Protein AF-A0A1I7WJ40-F1 (afdb_monomer_lite)

Organism: Heterorhabditis bacteriophora (NCBI:txid37862)

Sequence (183 aa):
MSGYSDTWAEFRQVVESTRKKLLKKPNYPQAINQLNSISLKMQSVICVDLFYLFLYCYYPSEICDYYTKAVKISMNLKALRLAGLTSLEAAKLMKECRNYEMAIEHAHRAIRLLDGEFFTHSQALYCLAEIHFSMSQWEQLLATVDDLWITAMKNRARTFIGRNILKDCEVITMLSLPKIHVR

InterPro domains:
  IPR011990 Tetratricopeptide-like helical domain superfamily [G3DSA:1.25.40.10] (7-164)
  IPR011990 Tetratricopeptide-like helical domain superfamily [SSF48452] (42-157)

pLDDT: mean 77.89, std 16.89, range [36.53, 97.81]

Radius of gyration: 19.13 Å; chains: 1; bounding box: 55×33×49 Å

Secondary structure (DSSP, 8-state):
--HHHHHHHHHHHHHHHHHHHHTTS--HHHHHHHHHHHHHHH--THHHHHHHHHHTTT-HHHHHHHHHHHHHHHHHTT-HHHHHHHHHHHHHHHHHTT-HHHHHHHHHHHHHHSTT-HHHHHHHHHHHHHHHHHTT-HHHHHHHHHHHHHHHHHHHTTSHHHHHHHHHHHHHHHHHHHHHH--

Structure (mmCIF, N/CA/C/O backbone):
data_AF-A0A1I7WJ40-F1
#
_entry.id   AF-A0A1I7WJ40-F1
#
loop_
_atom_site.group_PDB
_atom_site.id
_atom_site.type_symbol
_atom_site.label_atom_id
_atom_site.label_alt_id
_atom_site.label_comp_id
_atom_site.label_asym_id
_atom_site.label_entity_id
_atom_site.label_seq_id
_atom_site.pdbx_PDB_ins_code
_atom_site.Cartn_x
_atom_site.Cartn_y
_atom_site.Cartn_z
_atom_site.occupancy
_atom_site.B_iso_or_equiv
_atom_site.auth_seq_id
_atom_site.auth_comp_id
_atom_site.auth_asym_id
_atom_site.auth_atom_id
_atom_site.pdbx_PDB_model_num
ATOM 1 N N . MET A 1 1 ? 29.019 -19.976 -8.902 1.00 36.53 1 MET A N 1
ATOM 2 C CA . MET A 1 1 ? 27.850 -19.102 -8.648 1.00 36.53 1 MET A CA 1
ATOM 3 C C . MET A 1 1 ? 27.041 -19.649 -7.460 1.00 36.53 1 MET A C 1
ATOM 5 O O . MET A 1 1 ? 25.981 -20.210 -7.685 1.00 36.53 1 MET A O 1
ATOM 9 N N . SER A 1 2 ? 27.527 -19.538 -6.211 1.00 41.00 2 SER A N 1
ATOM 10 C CA . SER A 1 2 ? 26.852 -20.121 -5.021 1.00 41.00 2 SER A CA 1
ATOM 11 C C . SER A 1 2 ? 26.766 -19.211 -3.780 1.00 41.00 2 SER A C 1
ATOM 13 O O . SER A 1 2 ? 26.285 -19.646 -2.747 1.00 41.00 2 SER A O 1
ATOM 15 N N . GLY A 1 3 ? 27.177 -17.938 -3.842 1.00 46.84 3 GLY A N 1
ATOM 16 C CA . GLY A 1 3 ? 27.262 -17.090 -2.636 1.00 46.84 3 GLY A CA 1
ATOM 17 C C . GLY A 1 3 ? 25.923 -16.647 -2.017 1.00 46.84 3 GLY A C 1
ATOM 18 O O . GLY A 1 3 ? 25.885 -16.272 -0.848 1.00 46.84 3 GLY A O 1
ATOM 19 N N . TYR A 1 4 ? 24.823 -16.689 -2.777 1.00 42.88 4 TYR A N 1
ATOM 20 C CA . TYR A 1 4 ? 23.512 -16.189 -2.330 1.00 42.88 4 TYR A CA 1
ATOM 21 C C . TYR A 1 4 ? 22.682 -17.216 -1.536 1.00 42.88 4 TYR A C 1
ATOM 23 O O . TYR A 1 4 ? 21.872 -16.822 -0.698 1.00 42.88 4 TYR A O 1
ATOM 31 N N . SER A 1 5 ? 22.847 -18.526 -1.772 1.00 51.34 5 SER A N 1
ATOM 32 C CA . SER A 1 5 ? 22.078 -19.544 -1.030 1.00 51.34 5 SER A CA 1
ATOM 33 C C . SER A 1 5 ? 22.564 -19.695 0.408 1.00 51.34 5 SER A C 1
ATOM 35 O O . SER A 1 5 ? 21.752 -19.868 1.318 1.00 51.34 5 SER A O 1
ATOM 37 N N . ASP A 1 6 ? 23.876 -19.579 0.611 1.00 59.81 6 ASP A N 1
ATOM 38 C CA . ASP A 1 6 ? 24.519 -19.801 1.908 1.00 59.81 6 ASP A CA 1
ATOM 39 C C . ASP A 1 6 ? 24.233 -18.645 2.876 1.00 59.81 6 ASP A C 1
ATOM 41 O O . ASP A 1 6 ? 23.900 -18.868 4.041 1.00 59.81 6 ASP A O 1
ATOM 45 N N . THR A 1 7 ? 24.221 -17.409 2.368 1.00 61.06 7 THR A N 1
ATOM 46 C CA . THR A 1 7 ? 23.841 -16.212 3.137 1.00 61.06 7 THR A CA 1
ATOM 47 C C . THR A 1 7 ? 22.376 -16.242 3.580 1.00 61.06 7 THR A C 1
ATOM 49 O O . THR A 1 7 ? 22.046 -15.769 4.668 1.00 61.06 7 THR A O 1
ATOM 52 N N . TRP A 1 8 ? 21.480 -16.846 2.790 1.00 57.94 8 TRP A N 1
ATOM 53 C CA . TRP A 1 8 ? 20.063 -16.970 3.155 1.00 57.94 8 TRP A CA 1
ATOM 54 C C . TRP A 1 8 ? 19.798 -18.038 4.219 1.00 57.94 8 TRP A C 1
ATOM 56 O O . TRP A 1 8 ? 18.915 -17.881 5.069 1.00 57.94 8 TRP A O 1
ATOM 66 N N . ALA A 1 9 ? 20.562 -19.131 4.199 1.00 65.31 9 ALA A N 1
ATOM 67 C CA . ALA A 1 9 ? 20.530 -20.126 5.265 1.00 65.31 9 ALA A CA 1
ATOM 68 C C . ALA A 1 9 ? 21.042 -19.535 6.592 1.00 65.31 9 ALA A C 1
ATOM 70 O O . ALA A 1 9 ? 20.371 -19.687 7.616 1.00 65.31 9 ALA A O 1
ATOM 71 N N . GLU A 1 10 ? 22.155 -18.790 6.551 1.00 69.06 10 GLU A N 1
ATOM 72 C CA . GLU A 1 10 ? 22.723 -18.076 7.707 1.00 69.06 10 GLU A CA 1
ATOM 73 C C . GLU A 1 10 ? 21.707 -17.082 8.294 1.00 69.06 10 GLU A C 1
ATOM 75 O O . GLU A 1 10 ? 21.442 -17.097 9.498 1.00 69.06 10 GLU A O 1
ATOM 80 N N . PHE A 1 11 ? 21.052 -16.278 7.449 1.00 67.56 11 PHE A N 1
ATOM 81 C CA . PHE A 1 11 ? 20.036 -15.324 7.893 1.00 67.56 11 PHE A CA 1
ATOM 82 C C . PHE A 1 11 ? 18.868 -15.997 8.620 1.00 67.56 11 PHE A C 1
ATOM 84 O O . PHE A 1 11 ? 18.540 -15.615 9.746 1.00 67.56 11 PHE A O 1
ATOM 91 N N . ARG A 1 12 ? 18.271 -17.042 8.029 1.00 62.72 12 ARG A N 1
ATOM 92 C CA . ARG A 1 12 ? 17.154 -17.769 8.659 1.00 62.72 12 ARG A CA 1
ATOM 93 C C . ARG A 1 12 ? 17.547 -18.380 9.999 1.00 62.72 12 ARG A C 1
ATOM 95 O O . ARG A 1 12 ? 16.766 -18.327 10.949 1.00 62.72 12 ARG A O 1
ATOM 102 N N . GLN A 1 13 ? 18.759 -18.918 10.095 1.00 72.75 13 GLN A N 1
ATOM 103 C CA . GLN A 1 13 ? 19.271 -19.464 11.345 1.00 72.75 13 GLN A CA 1
ATOM 104 C C . GLN A 1 13 ? 19.406 -18.377 12.419 1.00 72.75 13 GLN A C 1
ATOM 106 O O . GLN A 1 13 ? 19.012 -18.596 13.569 1.00 72.75 13 GLN A O 1
ATOM 111 N N . VAL A 1 14 ? 19.919 -17.194 12.065 1.00 69.19 14 VAL A N 1
ATOM 112 C CA . VAL A 1 14 ? 20.076 -16.102 13.031 1.00 69.19 14 VAL A CA 1
ATOM 113 C C . VAL A 1 14 ? 18.736 -15.523 13.459 1.00 69.19 14 VAL A C 1
ATOM 115 O O . VAL A 1 14 ? 18.551 -15.334 14.664 1.00 69.19 14 VAL A O 1
ATOM 118 N N . VAL A 1 15 ? 17.782 -15.342 12.544 1.00 64.38 15 VAL A N 1
ATOM 119 C CA . VAL A 1 15 ? 16.408 -14.919 12.868 1.00 64.38 15 VAL A CA 1
ATOM 120 C C . VAL A 1 15 ? 15.768 -15.886 13.866 1.00 64.38 15 VAL A C 1
ATOM 122 O O . VAL A 1 15 ? 15.328 -15.472 14.939 1.00 64.38 15 VAL A O 1
ATOM 125 N N . GLU A 1 16 ? 15.800 -17.190 13.583 1.00 65.31 16 GLU A N 1
ATOM 126 C CA . GLU A 1 16 ? 15.197 -18.207 14.450 1.00 65.31 16 GLU A CA 1
ATOM 127 C C . GLU A 1 16 ? 15.910 -18.310 15.812 1.00 65.31 16 GLU A C 1
ATOM 129 O O . GLU A 1 16 ? 15.279 -18.484 16.859 1.00 65.31 16 GLU A O 1
ATOM 134 N N . SER A 1 17 ? 17.235 -18.136 15.845 1.00 69.00 17 SER A N 1
ATOM 135 C CA . SER A 1 17 ? 17.987 -18.094 17.105 1.00 69.00 17 SER A CA 1
ATOM 136 C C . SER A 1 17 ? 17.650 -16.854 17.940 1.00 69.00 17 SER A C 1
ATOM 138 O O . SER A 1 17 ? 17.500 -16.942 19.161 1.00 69.00 17 SER A O 1
ATOM 140 N N . THR A 1 18 ? 17.490 -15.706 17.280 1.00 63.88 18 THR A N 1
ATOM 141 C CA . THR A 1 18 ? 17.151 -14.426 17.905 1.00 63.88 18 THR A CA 1
ATOM 142 C C . THR A 1 18 ? 15.741 -14.490 18.479 1.00 63.88 18 THR A C 1
ATOM 144 O O . THR A 1 18 ? 15.516 -14.033 19.597 1.00 63.88 18 THR A O 1
ATOM 147 N N . ARG A 1 19 ? 14.828 -15.195 17.798 1.00 62.50 19 ARG A N 1
ATOM 148 C CA . ARG A 1 19 ? 13.456 -15.470 18.255 1.00 62.50 19 ARG A CA 1
ATOM 149 C C . ARG A 1 19 ? 13.434 -16.153 19.599 1.00 62.50 19 ARG A C 1
ATOM 151 O O . ARG A 1 19 ? 12.836 -15.662 20.551 1.00 62.50 19 ARG A O 1
ATOM 158 N N . LYS A 1 20 ? 14.143 -17.275 19.688 1.00 69.62 20 LYS A N 1
ATOM 159 C CA . LYS A 1 20 ? 14.211 -18.083 20.907 1.00 69.62 20 LYS A CA 1
ATOM 160 C C . LYS A 1 20 ? 14.828 -17.308 22.069 1.00 69.62 20 LYS A C 1
ATOM 162 O O . LYS A 1 20 ? 14.458 -17.548 23.214 1.00 69.62 20 LYS A O 1
ATOM 167 N N . LYS A 1 21 ? 15.760 -16.390 21.789 1.00 66.81 21 LYS A N 1
ATOM 168 C CA . LYS A 1 21 ? 16.393 -15.534 22.803 1.00 66.81 21 LYS A CA 1
ATOM 169 C C . LYS A 1 21 ? 15.444 -14.445 23.298 1.00 66.81 21 LYS A C 1
ATOM 171 O O . LYS A 1 21 ? 15.280 -14.322 24.507 1.00 66.81 21 LYS A O 1
ATOM 176 N N . LEU A 1 22 ? 14.781 -13.724 22.393 1.00 56.38 22 LEU A N 1
ATOM 177 C CA . LEU A 1 22 ? 13.843 -12.657 22.755 1.00 56.38 22 LEU A CA 1
ATOM 178 C C . LEU A 1 22 ? 12.623 -13.180 23.521 1.00 56.38 22 LEU A C 1
ATOM 180 O O . LEU A 1 22 ? 12.201 -12.533 24.472 1.00 56.38 22 LEU A O 1
ATOM 184 N N . LEU A 1 23 ? 12.128 -14.380 23.188 1.00 59.22 23 LEU A N 1
ATOM 185 C CA . LEU A 1 23 ? 11.046 -15.043 23.932 1.00 59.22 23 LEU A CA 1
ATOM 186 C C . LEU A 1 23 ? 11.421 -15.389 25.383 1.00 59.22 23 LEU A C 1
ATOM 188 O O . LEU A 1 23 ? 10.541 -15.516 26.227 1.00 59.22 23 LEU A O 1
ATOM 192 N N . LYS A 1 24 ? 12.715 -15.567 25.682 1.00 73.50 24 LYS A N 1
ATOM 193 C CA . LYS A 1 24 ? 13.204 -15.865 27.038 1.00 73.50 24 LYS A CA 1
ATOM 194 C C . LYS A 1 24 ? 13.573 -14.604 27.811 1.00 73.50 24 LYS A C 1
ATOM 196 O O . LYS A 1 24 ? 13.332 -14.530 29.012 1.00 73.50 24 LYS A O 1
ATOM 201 N N . LYS A 1 25 ? 14.212 -13.643 27.141 1.00 65.62 25 LYS A N 1
ATOM 202 C CA . LYS A 1 25 ? 14.598 -12.357 27.718 1.00 65.62 25 LYS A CA 1
ATOM 203 C C . LYS A 1 25 ? 14.671 -11.299 26.612 1.00 65.62 25 LYS A C 1
ATOM 205 O O . LYS A 1 25 ? 15.514 -11.428 25.719 1.00 65.62 25 LYS A O 1
ATOM 210 N N . PRO A 1 26 ? 13.858 -10.237 26.678 1.00 60.62 26 PRO A N 1
ATOM 211 C CA . PRO A 1 26 ? 13.907 -9.171 25.691 1.00 60.62 26 PRO A CA 1
ATOM 212 C C . PRO A 1 26 ? 15.235 -8.406 25.800 1.00 60.62 26 PRO A C 1
ATOM 214 O O . PRO A 1 26 ? 15.486 -7.697 26.771 1.00 60.62 26 PRO A O 1
ATOM 217 N N . ASN A 1 27 ? 16.114 -8.585 24.811 1.00 68.12 27 ASN A N 1
ATOM 218 C CA . ASN A 1 27 ? 17.361 -7.833 24.652 1.00 68.12 27 ASN A CA 1
ATOM 219 C C . ASN A 1 27 ? 17.488 -7.347 23.203 1.00 68.12 27 ASN A C 1
ATOM 221 O O . ASN A 1 27 ? 18.232 -7.892 22.381 1.00 68.12 27 ASN A O 1
ATOM 225 N N . TYR A 1 28 ? 16.693 -6.327 22.899 1.00 59.38 28 TYR A N 1
ATOM 226 C CA . TYR A 1 28 ? 16.516 -5.780 21.559 1.00 59.38 28 TYR A CA 1
ATOM 227 C C . TYR A 1 28 ? 17.774 -5.133 20.963 1.00 59.38 28 TYR A C 1
ATOM 229 O O . TYR A 1 28 ? 18.053 -5.406 19.797 1.00 59.38 28 TYR A O 1
ATOM 237 N N . PRO A 1 29 ? 18.601 -4.374 21.714 1.00 61.69 29 PRO A N 1
ATOM 238 C CA . PRO A 1 29 ? 19.816 -3.780 21.150 1.00 61.69 29 PRO A CA 1
ATOM 239 C C . PRO A 1 29 ? 20.780 -4.826 20.576 1.00 61.69 29 PRO A C 1
ATOM 241 O O . PRO A 1 29 ? 21.347 -4.648 19.498 1.00 61.69 29 PRO A O 1
ATOM 244 N N . GLN A 1 30 ? 20.930 -5.963 21.261 1.00 65.50 30 GLN A N 1
ATOM 245 C CA . GLN A 1 30 ? 21.802 -7.044 20.804 1.00 65.50 30 GLN A CA 1
ATOM 246 C C . GLN A 1 30 ? 21.229 -7.772 19.577 1.00 65.50 30 GLN A C 1
ATOM 248 O O . GLN A 1 30 ? 21.981 -8.104 18.660 1.00 65.50 30 GLN A O 1
ATOM 253 N N . ALA A 1 31 ? 19.911 -7.988 19.545 1.00 59.59 31 ALA A N 1
ATOM 254 C CA . ALA A 1 31 ? 19.210 -8.586 18.410 1.00 59.59 31 ALA A CA 1
ATOM 255 C C . ALA A 1 31 ? 19.322 -7.717 17.145 1.00 59.59 31 ALA A C 1
ATOM 257 O O . ALA A 1 31 ? 19.654 -8.222 16.073 1.00 59.59 31 ALA A O 1
ATOM 258 N N . ILE A 1 32 ? 19.128 -6.404 17.294 1.00 60.16 32 ILE A N 1
ATOM 259 C CA . ILE A 1 32 ? 19.260 -5.420 16.213 1.00 60.16 32 ILE A CA 1
ATOM 260 C C . ILE A 1 32 ? 20.685 -5.436 15.648 1.00 60.16 32 ILE A C 1
ATOM 262 O O . ILE A 1 32 ? 20.864 -5.520 14.436 1.00 60.16 32 ILE A O 1
ATOM 266 N N . ASN A 1 33 ? 21.710 -5.438 16.506 1.00 63.34 33 ASN A N 1
ATOM 267 C CA . ASN A 1 33 ? 23.105 -5.459 16.057 1.00 63.34 33 ASN A CA 1
ATOM 268 C C . ASN A 1 33 ? 23.468 -6.742 15.289 1.00 63.34 33 ASN A C 1
ATOM 270 O O . ASN A 1 33 ? 24.144 -6.676 14.261 1.00 63.34 33 ASN A O 1
ATOM 274 N N . GLN A 1 34 ? 22.997 -7.905 15.750 1.00 64.69 34 GLN A N 1
ATOM 275 C CA . GLN A 1 34 ? 23.237 -9.188 15.077 1.00 64.69 34 GLN A CA 1
ATOM 276 C C . GLN A 1 34 ? 22.579 -9.235 13.695 1.00 64.69 34 GLN A C 1
ATOM 278 O O . GLN A 1 34 ? 23.228 -9.605 12.717 1.00 64.69 34 GLN A O 1
ATOM 283 N N . LEU A 1 35 ? 21.328 -8.792 13.590 1.00 61.50 35 LEU A N 1
ATOM 284 C CA . LEU A 1 35 ? 20.593 -8.790 12.326 1.00 61.50 35 LEU A CA 1
ATOM 285 C C . LEU A 1 35 ? 21.123 -7.728 11.351 1.00 61.50 35 LEU A C 1
ATOM 287 O O . LEU A 1 35 ? 21.277 -8.025 10.168 1.00 61.50 35 LEU A O 1
ATOM 291 N N . ASN A 1 36 ? 21.517 -6.546 11.840 1.00 60.53 36 ASN A N 1
ATOM 292 C CA . ASN A 1 36 ? 22.171 -5.516 11.025 1.00 60.53 36 ASN A CA 1
ATOM 293 C C . ASN A 1 36 ? 23.483 -6.019 10.417 1.00 60.53 36 ASN A C 1
ATOM 295 O O . ASN A 1 36 ? 23.736 -5.800 9.234 1.00 60.53 36 ASN A O 1
ATOM 299 N N . SER A 1 37 ? 24.298 -6.741 11.194 1.00 66.88 37 SER A N 1
ATOM 300 C CA . SER A 1 37 ? 25.560 -7.293 10.690 1.00 66.88 37 SER A CA 1
ATOM 301 C C . SER A 1 37 ? 25.364 -8.291 9.542 1.00 66.88 37 SER A C 1
ATOM 303 O O . SER A 1 37 ? 26.188 -8.344 8.634 1.00 66.88 37 SER A O 1
ATOM 305 N N . ILE A 1 38 ? 24.257 -9.042 9.536 1.00 63.91 38 ILE A N 1
ATOM 306 C CA . ILE A 1 38 ? 23.945 -10.020 8.484 1.00 63.91 38 ILE A CA 1
ATOM 307 C C . ILE A 1 38 ? 23.270 -9.341 7.299 1.00 63.91 38 ILE A C 1
ATOM 309 O O . ILE A 1 38 ? 23.627 -9.619 6.161 1.00 63.91 38 ILE A O 1
ATOM 313 N N . SER A 1 39 ? 22.372 -8.389 7.547 1.00 58.66 39 SER A N 1
ATOM 314 C CA . SER A 1 39 ? 21.771 -7.551 6.505 1.00 58.66 39 SER A CA 1
ATOM 315 C C . SER A 1 39 ? 22.839 -6.857 5.649 1.00 58.66 39 SER A C 1
ATOM 317 O O . SER A 1 39 ? 22.785 -6.913 4.420 1.00 58.66 39 SER A O 1
ATOM 319 N N . LEU A 1 40 ? 23.891 -6.326 6.289 1.00 62.31 40 LEU A N 1
ATOM 320 C CA . LEU A 1 40 ? 25.053 -5.748 5.605 1.00 62.31 40 LEU A CA 1
ATOM 321 C C . LEU A 1 40 ? 25.799 -6.761 4.722 1.00 62.31 40 LEU A C 1
ATOM 323 O O . LEU A 1 40 ? 26.220 -6.408 3.621 1.00 62.31 40 LEU A O 1
ATOM 327 N N . LYS A 1 41 ? 25.936 -8.021 5.163 1.00 63.53 41 LYS A N 1
ATOM 328 C CA . LYS A 1 41 ? 26.551 -9.095 4.360 1.00 63.53 41 LYS A CA 1
ATOM 329 C C . LYS A 1 41 ? 25.689 -9.497 3.165 1.00 63.53 41 LYS A C 1
ATOM 331 O O . LYS A 1 41 ? 26.225 -9.878 2.131 1.00 63.53 41 LYS A O 1
ATOM 336 N N . MET A 1 42 ? 24.367 -9.440 3.308 1.00 55.22 42 MET A N 1
ATOM 337 C CA . MET A 1 42 ? 23.447 -9.907 2.275 1.00 55.22 42 MET A CA 1
ATOM 338 C C . MET A 1 42 ? 23.252 -8.910 1.132 1.00 55.22 42 MET A C 1
ATOM 340 O O . MET A 1 42 ? 22.674 -9.308 0.124 1.00 55.22 42 MET A O 1
ATOM 344 N N . GLN A 1 43 ? 23.680 -7.643 1.282 1.00 53.88 43 GLN A N 1
ATOM 345 C CA . GLN A 1 43 ? 23.498 -6.541 0.312 1.00 53.88 43 GLN A CA 1
ATOM 346 C C . GLN A 1 43 ? 22.074 -6.431 -0.276 1.00 53.88 43 GLN A C 1
ATOM 348 O O . GLN A 1 43 ? 21.857 -5.767 -1.288 1.00 53.88 43 GLN A O 1
ATOM 353 N N . SER A 1 44 ? 21.087 -7.086 0.338 1.00 46.03 44 SER A N 1
ATOM 354 C CA . SER A 1 44 ? 19.767 -7.303 -0.230 1.00 46.03 44 SER A CA 1
ATOM 355 C C . SER A 1 44 ? 18.727 -6.786 0.738 1.00 46.03 44 SER A C 1
ATOM 357 O O . SER A 1 44 ? 18.689 -7.102 1.927 1.00 46.03 44 SER A O 1
ATOM 359 N N . VAL A 1 45 ? 17.871 -5.937 0.198 1.00 46.62 45 VAL A N 1
ATOM 360 C CA . VAL A 1 45 ? 16.920 -5.162 0.984 1.00 46.62 45 VAL A CA 1
ATOM 361 C C . VAL A 1 45 ? 15.732 -6.006 1.458 1.00 46.62 45 VAL A C 1
ATOM 363 O O . VAL A 1 45 ? 15.027 -5.633 2.385 1.00 46.62 45 VAL A O 1
ATOM 366 N N . ILE A 1 46 ? 15.620 -7.220 0.917 1.00 46.25 46 ILE A N 1
ATOM 367 C CA . ILE A 1 46 ? 14.699 -8.292 1.319 1.00 46.25 46 ILE A CA 1
ATOM 368 C C . ILE A 1 46 ? 14.881 -8.664 2.809 1.00 46.25 46 ILE A C 1
ATOM 370 O O . ILE A 1 46 ? 13.969 -9.160 3.465 1.00 46.25 46 ILE A O 1
ATOM 374 N N . CYS A 1 47 ? 16.059 -8.390 3.377 1.00 50.16 47 CYS A N 1
ATOM 375 C CA . CYS A 1 47 ? 16.392 -8.642 4.779 1.00 50.16 47 CYS A CA 1
ATOM 376 C C . CYS A 1 47 ? 15.594 -7.752 5.760 1.00 50.16 47 CYS A C 1
ATOM 378 O O . CYS A 1 47 ? 15.346 -8.131 6.906 1.00 50.16 47 CYS A O 1
ATOM 380 N N . VAL A 1 48 ? 15.144 -6.583 5.294 1.00 49.44 48 VAL A N 1
ATOM 381 C CA . VAL A 1 48 ? 14.349 -5.628 6.074 1.00 49.44 48 VAL A CA 1
ATOM 382 C C . VAL A 1 48 ? 12.899 -6.116 6.223 1.00 49.44 48 VAL A C 1
ATOM 384 O O . VAL A 1 48 ? 12.322 -5.997 7.302 1.00 49.44 48 VAL A O 1
ATOM 387 N N . ASP A 1 49 ? 12.348 -6.775 5.200 1.00 47.84 49 ASP A N 1
ATOM 388 C CA . ASP A 1 49 ? 10.965 -7.280 5.190 1.00 47.84 49 ASP A CA 1
ATOM 389 C C . ASP A 1 49 ? 10.737 -8.410 6.217 1.00 47.84 49 ASP A C 1
ATOM 391 O O . ASP A 1 49 ? 9.690 -8.482 6.863 1.00 47.84 49 ASP A O 1
ATOM 395 N N . LEU A 1 50 ? 11.748 -9.257 6.457 1.00 46.56 50 LEU A N 1
ATOM 396 C CA . LEU A 1 50 ? 11.702 -10.318 7.479 1.00 46.56 50 LEU A CA 1
ATOM 397 C C . LEU A 1 50 ? 11.955 -9.814 8.909 1.00 46.56 50 LEU A C 1
ATOM 399 O O . LEU A 1 50 ? 11.494 -10.443 9.861 1.00 46.56 50 LEU A O 1
ATOM 403 N N . PHE A 1 51 ? 12.642 -8.679 9.078 1.00 47.38 51 PHE A N 1
ATOM 404 C CA . PHE A 1 51 ? 12.802 -8.018 10.379 1.00 47.38 51 PHE A CA 1
ATOM 405 C C . PHE A 1 51 ? 11.493 -7.375 10.850 1.00 47.38 51 PHE A C 1
ATOM 407 O O . PHE A 1 51 ? 11.147 -7.466 12.027 1.00 47.38 51 PHE A O 1
ATOM 414 N N . TYR A 1 52 ? 10.725 -6.785 9.933 1.00 48.66 52 TYR A N 1
ATOM 415 C CA . TYR A 1 52 ? 9.465 -6.143 10.293 1.00 48.66 52 TYR A CA 1
ATOM 416 C C . TYR A 1 52 ? 8.359 -7.134 10.628 1.00 48.66 52 TYR A C 1
ATOM 418 O O . TYR A 1 52 ? 7.682 -6.919 11.630 1.00 48.66 52 TYR A O 1
ATOM 426 N N . LEU A 1 53 ? 8.264 -8.268 9.917 1.00 45.69 53 LEU A N 1
ATOM 427 C CA . LEU A 1 53 ? 7.344 -9.363 10.266 1.00 45.69 53 LEU A CA 1
ATOM 428 C C . LEU A 1 53 ? 7.570 -9.890 11.703 1.00 45.69 53 LEU A C 1
ATOM 430 O O . LEU A 1 53 ? 6.661 -10.394 12.353 1.00 45.69 53 LEU A O 1
ATOM 434 N N . PHE A 1 54 ? 8.794 -9.749 12.209 1.00 44.84 54 PHE A N 1
ATOM 435 C CA . PHE A 1 54 ? 9.231 -10.220 13.519 1.00 44.84 54 PHE A CA 1
ATOM 436 C C . PHE A 1 54 ? 9.002 -9.209 14.660 1.00 44.84 54 PHE A C 1
ATOM 438 O O . PHE A 1 54 ? 8.907 -9.594 15.824 1.00 44.84 54 PHE A O 1
ATOM 445 N N . LEU A 1 55 ? 8.888 -7.919 14.329 1.00 45.66 55 LEU A N 1
ATOM 446 C CA . LEU A 1 55 ? 8.645 -6.812 15.263 1.00 45.66 55 LEU A CA 1
ATOM 447 C C . LEU A 1 55 ? 7.157 -6.565 15.556 1.00 45.66 55 LEU A C 1
ATOM 449 O O . LEU A 1 55 ? 6.844 -5.869 16.522 1.00 45.66 55 LEU A O 1
ATOM 453 N N . TYR A 1 56 ? 6.255 -7.187 14.785 1.00 47.84 56 TYR A N 1
ATOM 454 C CA . TYR A 1 56 ? 4.788 -7.102 14.894 1.00 47.84 56 TYR A CA 1
ATOM 455 C C . TYR A 1 56 ? 4.199 -7.340 16.297 1.00 47.84 56 TYR A C 1
ATOM 457 O O . TYR A 1 56 ? 3.022 -7.068 16.510 1.00 47.84 56 TYR A O 1
ATOM 465 N N . CYS A 1 57 ? 4.966 -7.843 17.269 1.00 46.22 57 CYS A N 1
ATOM 466 C CA . CYS A 1 57 ? 4.405 -8.294 18.539 1.00 46.22 57 CYS A CA 1
ATOM 467 C C . CYS A 1 57 ? 4.541 -7.339 19.738 1.00 46.22 57 CYS A C 1
ATOM 469 O O . CYS A 1 57 ? 3.952 -7.679 20.758 1.00 46.22 57 CYS A O 1
ATOM 471 N N . TYR A 1 58 ? 5.260 -6.201 19.693 1.00 48.41 58 TYR A N 1
ATOM 472 C CA . TYR A 1 58 ? 5.496 -5.454 20.953 1.00 48.41 58 TYR A CA 1
ATOM 473 C C . TYR A 1 58 ? 5.449 -3.905 20.950 1.00 48.41 58 TYR A C 1
ATOM 475 O O . TYR A 1 58 ? 4.996 -3.376 21.963 1.00 48.41 58 TYR A O 1
ATOM 483 N N . TYR A 1 59 ? 5.828 -3.153 19.895 1.00 57.75 59 TYR A N 1
ATOM 484 C CA . TYR A 1 59 ? 5.859 -1.664 19.962 1.00 57.75 59 TYR A CA 1
ATOM 485 C C . TYR A 1 59 ? 5.593 -0.943 18.614 1.00 57.75 59 TYR A C 1
ATOM 487 O O . TYR A 1 59 ? 6.527 -0.691 17.854 1.00 57.75 59 TYR A O 1
ATOM 495 N N . PRO A 1 60 ? 4.340 -0.544 18.312 1.00 60.06 60 PRO A N 1
ATOM 496 C CA . PRO A 1 60 ? 3.966 0.116 17.049 1.00 60.06 60 PRO A CA 1
ATOM 497 C C . PRO A 1 60 ? 4.663 1.459 16.763 1.00 60.06 60 PRO A C 1
ATOM 499 O O . PRO A 1 60 ? 4.930 1.787 15.606 1.00 60.06 60 PRO A O 1
ATOM 502 N N . SER A 1 61 ? 4.956 2.248 17.801 1.00 64.88 61 SER A N 1
ATOM 503 C CA . SER A 1 61 ? 5.557 3.584 17.670 1.00 64.88 61 SER A CA 1
ATOM 504 C C . SER A 1 61 ? 7.001 3.529 17.169 1.00 64.88 61 SER A C 1
ATOM 506 O O . SER A 1 61 ? 7.360 4.249 16.242 1.00 64.88 61 SER A O 1
ATOM 508 N N . GLU A 1 62 ? 7.814 2.625 17.716 1.00 68.94 62 GLU A N 1
ATOM 509 C CA . GLU A 1 62 ? 9.219 2.473 17.321 1.00 68.94 62 GLU A CA 1
ATOM 510 C C . GLU A 1 62 ? 9.358 2.000 15.869 1.00 68.94 62 GLU A C 1
ATOM 512 O O . GLU A 1 62 ? 10.279 2.395 15.154 1.00 68.94 62 GLU A O 1
ATOM 517 N N . ILE A 1 63 ? 8.414 1.182 15.397 1.00 70.19 63 ILE A N 1
ATOM 518 C CA . ILE A 1 63 ? 8.432 0.658 14.031 1.00 70.19 63 ILE A CA 1
ATOM 519 C C . ILE A 1 63 ? 8.233 1.769 12.992 1.00 70.19 63 ILE A C 1
ATOM 521 O O . ILE A 1 63 ? 8.907 1.774 11.956 1.00 70.19 63 ILE A O 1
ATOM 525 N N . CYS A 1 64 ? 7.367 2.741 13.280 1.00 73.31 64 CYS A N 1
ATOM 526 C CA . CYS A 1 64 ? 7.156 3.893 12.405 1.00 73.31 64 CYS A CA 1
ATOM 527 C C . CYS A 1 64 ? 8.464 4.669 12.174 1.00 73.31 64 CYS A C 1
ATOM 529 O O . CYS A 1 64 ? 8.791 5.035 11.038 1.00 73.31 64 CYS A O 1
ATOM 531 N N . ASP A 1 65 ? 9.259 4.846 13.231 1.00 76.44 65 ASP A N 1
ATOM 532 C CA . ASP A 1 65 ? 10.552 5.525 13.159 1.00 76.44 65 ASP A CA 1
ATOM 533 C C . ASP A 1 65 ? 11.567 4.743 12.324 1.00 76.44 65 ASP A C 1
ATOM 535 O O . ASP A 1 65 ? 12.314 5.336 11.535 1.00 76.44 65 ASP A O 1
ATOM 539 N N . TYR A 1 66 ? 11.604 3.414 12.464 1.00 73.75 66 TYR A N 1
ATOM 540 C CA . TYR A 1 66 ? 12.499 2.573 11.671 1.00 73.75 66 TYR A CA 1
ATOM 541 C C . TYR A 1 66 ? 12.153 2.628 10.184 1.00 73.75 66 TYR A C 1
ATOM 543 O O . TYR A 1 66 ? 13.053 2.835 9.364 1.00 73.75 66 TYR A O 1
ATOM 551 N N . TYR A 1 67 ? 10.871 2.528 9.821 1.00 79.75 67 TYR A N 1
ATOM 552 C CA . TYR A 1 67 ? 10.455 2.620 8.422 1.00 79.75 67 TYR A CA 1
ATOM 553 C C . TYR A 1 67 ? 10.751 3.999 7.846 1.00 79.75 67 TYR A C 1
ATOM 555 O O . TYR A 1 67 ? 11.293 4.108 6.746 1.00 79.75 67 TYR A O 1
ATOM 563 N N . THR A 1 68 ? 10.495 5.059 8.611 1.00 81.56 68 THR A N 1
ATOM 564 C CA . THR A 1 68 ? 10.827 6.429 8.206 1.00 81.56 68 THR A CA 1
ATOM 565 C C . THR A 1 68 ? 12.326 6.588 7.941 1.00 81.56 68 THR A C 1
ATOM 567 O O . THR A 1 68 ? 12.725 7.173 6.930 1.00 81.56 68 THR A O 1
ATOM 570 N N . LYS A 1 69 ? 13.184 6.034 8.808 1.00 76.62 69 LYS A N 1
ATOM 571 C CA . LYS A 1 69 ? 14.644 6.037 8.616 1.00 76.62 69 LYS A CA 1
ATOM 572 C C . LYS A 1 69 ? 15.060 5.211 7.397 1.00 76.62 69 LYS A C 1
ATOM 574 O O . LYS A 1 69 ? 15.855 5.694 6.594 1.00 76.62 69 LYS A O 1
AT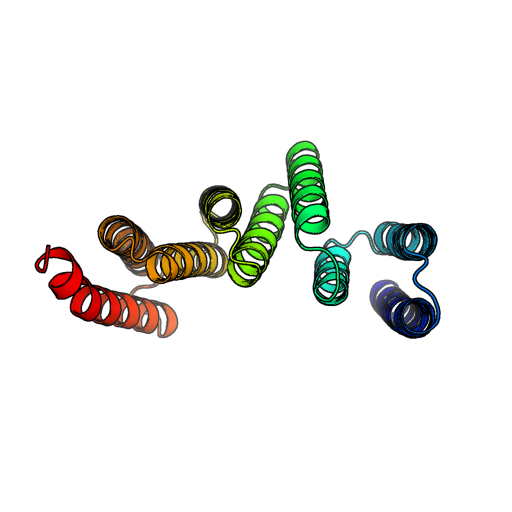OM 579 N N . ALA A 1 70 ? 14.506 4.013 7.221 1.00 73.38 70 ALA A N 1
ATOM 580 C CA . ALA A 1 70 ? 14.815 3.130 6.096 1.00 73.38 70 ALA A CA 1
ATOM 581 C C . ALA A 1 70 ? 14.436 3.760 4.746 1.00 73.38 70 ALA A C 1
ATOM 583 O O . ALA A 1 70 ? 15.224 3.728 3.797 1.00 73.38 70 ALA A O 1
ATOM 584 N N . VAL A 1 71 ? 13.272 4.411 4.675 1.00 77.81 71 VAL A N 1
ATOM 585 C CA . VAL A 1 71 ? 12.841 5.176 3.500 1.00 77.81 71 VAL A CA 1
ATOM 586 C C . VAL A 1 71 ? 13.804 6.333 3.229 1.00 77.81 71 VAL A C 1
ATOM 588 O O . VAL A 1 71 ? 14.275 6.468 2.102 1.00 77.81 71 VAL A O 1
ATOM 591 N N . LYS A 1 72 ? 14.168 7.130 4.246 1.00 76.62 72 LYS A N 1
ATOM 592 C CA . LYS A 1 72 ? 15.135 8.237 4.097 1.00 76.62 72 LYS A CA 1
ATOM 593 C C . LYS A 1 72 ? 16.493 7.761 3.575 1.00 76.62 72 LYS A C 1
ATOM 595 O O . LYS A 1 72 ? 17.023 8.362 2.646 1.00 76.62 72 LYS A O 1
ATOM 600 N N . ILE A 1 73 ? 17.032 6.669 4.121 1.00 70.62 73 ILE A N 1
ATOM 601 C CA . ILE A 1 73 ? 18.289 6.069 3.646 1.00 70.62 73 ILE A CA 1
ATOM 602 C C . ILE A 1 73 ? 18.150 5.638 2.183 1.00 70.62 73 ILE A C 1
ATOM 604 O O . ILE A 1 73 ? 18.996 5.982 1.361 1.00 70.62 73 ILE A O 1
ATOM 608 N N . SER A 1 74 ? 17.062 4.949 1.840 1.00 66.12 74 SER A N 1
ATOM 609 C CA . SER A 1 74 ? 16.809 4.479 0.473 1.00 66.12 74 SER A CA 1
ATOM 610 C C . SER A 1 74 ? 16.717 5.638 -0.527 1.00 66.12 74 SER A C 1
ATOM 612 O O . SER A 1 74 ? 17.301 5.568 -1.608 1.00 66.12 74 SER A O 1
ATOM 614 N N . MET A 1 75 ? 16.056 6.739 -0.151 1.00 73.75 75 MET A N 1
ATOM 615 C CA . MET A 1 75 ? 16.003 7.957 -0.967 1.00 73.75 75 MET A CA 1
ATOM 616 C C . MET A 1 75 ? 17.383 8.610 -1.120 1.00 73.75 75 MET A C 1
ATOM 618 O O . MET A 1 75 ? 17.753 8.981 -2.232 1.00 73.75 75 MET A O 1
ATOM 622 N N . ASN A 1 76 ? 18.175 8.699 -0.045 1.00 73.75 76 ASN A N 1
ATOM 623 C CA . ASN A 1 76 ? 19.533 9.257 -0.088 1.00 73.75 76 ASN A CA 1
ATOM 624 C C . ASN A 1 76 ? 20.470 8.440 -0.991 1.00 73.75 76 ASN A C 1
ATOM 626 O O . ASN A 1 76 ? 21.317 9.003 -1.681 1.00 73.75 76 ASN A O 1
ATOM 630 N N . LEU A 1 77 ? 20.282 7.119 -1.034 1.00 68.38 77 LEU A N 1
ATOM 631 C CA . LEU A 1 77 ? 20.995 6.207 -1.933 1.00 68.38 77 LEU A CA 1
ATOM 632 C C . LEU A 1 77 ? 20.454 6.224 -3.374 1.00 68.38 77 LEU A C 1
ATOM 634 O O . LEU A 1 77 ? 20.925 5.455 -4.208 1.00 68.38 77 LEU A O 1
ATOM 638 N N . LYS A 1 78 ? 19.464 7.075 -3.682 1.00 79.94 78 LYS A N 1
ATOM 639 C CA . LYS A 1 78 ? 18.754 7.139 -4.973 1.00 79.94 78 LYS A CA 1
ATOM 640 C C . LYS A 1 78 ? 18.072 5.821 -5.374 1.00 79.94 78 LYS A C 1
ATOM 642 O O . LYS A 1 78 ? 17.701 5.635 -6.531 1.00 79.94 78 LYS A O 1
ATOM 647 N N . ALA A 1 79 ? 17.839 4.922 -4.419 1.00 75.81 79 ALA A N 1
ATOM 648 C CA . ALA A 1 79 ? 17.109 3.677 -4.620 1.00 75.81 79 ALA A CA 1
ATOM 649 C C . ALA A 1 79 ? 15.593 3.937 -4.507 1.00 75.81 79 ALA A C 1
ATOM 651 O O . ALA A 1 79 ? 14.941 3.524 -3.549 1.00 75.81 79 ALA A O 1
ATOM 652 N N . LEU A 1 80 ? 15.022 4.664 -5.474 1.00 85.62 80 LEU A N 1
ATOM 653 C CA . LEU A 1 80 ? 13.638 5.166 -5.406 1.00 85.62 80 LEU A CA 1
ATOM 654 C C . LEU A 1 80 ? 12.589 4.053 -5.364 1.00 85.62 80 LEU A C 1
ATOM 656 O O . LEU A 1 80 ? 11.700 4.081 -4.517 1.00 85.62 80 LEU A O 1
ATOM 660 N N . ARG A 1 81 ? 12.738 3.038 -6.224 1.00 84.00 81 ARG A N 1
ATOM 661 C CA . ARG A 1 81 ? 11.856 1.862 -6.232 1.00 84.00 81 ARG A CA 1
ATOM 662 C C . ARG A 1 81 ? 11.815 1.200 -4.861 1.00 84.00 81 ARG A C 1
ATOM 664 O O . ARG A 1 81 ? 10.757 0.848 -4.351 1.00 84.00 81 ARG A O 1
ATOM 671 N N . LEU A 1 82 ? 12.987 1.065 -4.255 1.00 78.56 82 LEU A N 1
ATOM 672 C CA . LEU A 1 82 ? 13.116 0.458 -2.949 1.00 78.56 82 LEU A CA 1
ATOM 673 C C . LEU A 1 82 ? 12.459 1.304 -1.862 1.00 78.56 82 LEU A C 1
ATOM 675 O O . LEU A 1 82 ? 11.688 0.776 -1.071 1.00 78.56 82 LEU A O 1
ATOM 679 N N . ALA A 1 83 ? 12.704 2.614 -1.865 1.00 80.75 83 ALA A N 1
ATOM 680 C CA . ALA A 1 83 ? 12.025 3.539 -0.965 1.00 80.75 83 ALA A CA 1
ATOM 681 C C . ALA A 1 83 ? 10.492 3.447 -1.105 1.00 80.75 83 ALA A C 1
ATOM 683 O O . ALA A 1 83 ? 9.780 3.543 -0.103 1.00 80.75 83 ALA A O 1
ATOM 684 N N . GLY A 1 84 ? 9.988 3.214 -2.322 1.00 88.62 84 GLY A N 1
ATOM 685 C CA . GLY A 1 84 ? 8.577 2.957 -2.603 1.00 88.62 84 GLY A CA 1
ATOM 686 C C . GLY A 1 84 ? 8.062 1.663 -1.972 1.00 88.62 84 GLY A C 1
ATOM 687 O O . GLY A 1 84 ? 7.076 1.705 -1.242 1.00 88.62 84 GLY A O 1
ATOM 688 N N . LEU A 1 85 ? 8.755 0.538 -2.177 1.00 85.06 85 LEU A N 1
ATOM 689 C CA . LEU A 1 85 ? 8.392 -0.757 -1.581 1.00 85.06 85 LEU A CA 1
ATOM 690 C C . LEU A 1 85 ? 8.436 -0.712 -0.050 1.00 85.06 85 LEU A C 1
ATOM 692 O O . LEU A 1 85 ? 7.488 -1.120 0.613 1.00 85.06 85 LEU A O 1
ATOM 696 N N . THR A 1 86 ? 9.491 -0.129 0.520 1.00 82.19 86 THR A N 1
ATOM 697 C CA . THR A 1 86 ? 9.609 0.062 1.969 1.00 82.19 86 THR A CA 1
ATOM 698 C C . THR A 1 86 ? 8.495 0.961 2.512 1.00 82.19 86 THR A C 1
ATOM 700 O O . THR A 1 86 ? 7.989 0.716 3.603 1.00 82.19 86 THR A O 1
ATOM 703 N N . SER A 1 87 ? 8.074 1.982 1.757 1.00 91.00 87 SER A N 1
ATOM 704 C CA . SER A 1 87 ? 6.930 2.821 2.141 1.00 91.00 87 SER A CA 1
ATOM 705 C C . SER A 1 87 ? 5.607 2.060 2.075 1.00 91.00 87 SER A C 1
ATOM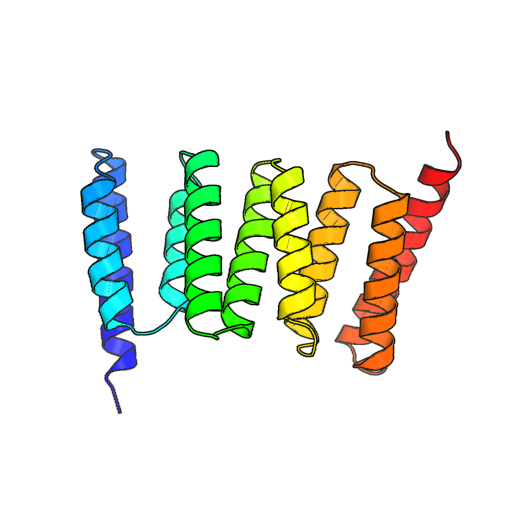 707 O O . SER A 1 87 ? 4.758 2.267 2.935 1.00 91.00 87 SER A O 1
ATOM 709 N N . LEU A 1 88 ? 5.434 1.166 1.100 1.00 92.38 88 LEU A N 1
ATOM 710 C CA . LEU A 1 88 ? 4.235 0.337 0.986 1.00 92.38 88 LEU A CA 1
ATOM 711 C C . LEU A 1 88 ? 4.099 -0.618 2.177 1.00 92.38 88 LEU A C 1
ATOM 713 O O . LEU A 1 88 ? 3.026 -0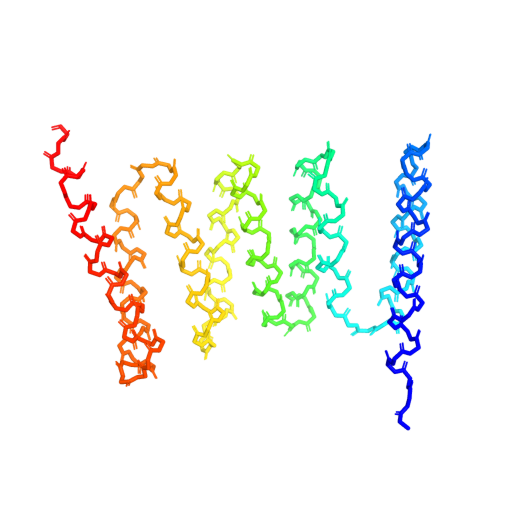.710 2.768 1.00 92.38 88 LEU A O 1
ATOM 717 N N . GLU A 1 89 ? 5.183 -1.288 2.564 1.00 86.38 89 GLU A N 1
ATOM 718 C CA . GLU A 1 89 ? 5.172 -2.173 3.734 1.00 86.38 89 GLU A CA 1
ATOM 719 C C . GLU A 1 89 ? 4.931 -1.402 5.038 1.00 86.38 89 GLU A C 1
ATOM 721 O O . GLU A 1 89 ? 4.142 -1.838 5.877 1.00 86.38 89 GLU A O 1
ATOM 726 N N . ALA A 1 90 ? 5.510 -0.203 5.171 1.00 87.31 90 ALA A N 1
ATOM 727 C CA . ALA A 1 90 ? 5.215 0.687 6.292 1.00 87.31 90 ALA A CA 1
ATOM 728 C C . ALA A 1 90 ? 3.718 1.029 6.373 1.00 87.31 90 ALA A C 1
ATOM 730 O O . ALA A 1 90 ? 3.124 0.933 7.445 1.00 87.31 90 ALA A O 1
ATOM 731 N N . ALA A 1 91 ? 3.094 1.383 5.243 1.00 91.94 91 ALA A N 1
ATOM 732 C CA . ALA A 1 91 ? 1.678 1.736 5.187 1.00 91.94 91 ALA A CA 1
ATOM 733 C C . ALA A 1 91 ? 0.770 0.570 5.604 1.00 91.94 91 ALA A C 1
ATOM 735 O O . ALA A 1 91 ? -0.145 0.762 6.407 1.00 91.94 91 ALA A O 1
ATOM 736 N N . LYS A 1 92 ? 1.047 -0.645 5.106 1.00 87.94 92 LYS A N 1
ATOM 737 C CA . LYS A 1 92 ? 0.298 -1.859 5.470 1.00 87.94 92 LYS A CA 1
ATOM 738 C C . LYS A 1 92 ? 0.356 -2.116 6.972 1.00 87.94 92 LYS A C 1
ATOM 740 O O . LYS A 1 92 ? -0.686 -2.304 7.595 1.00 87.94 92 LYS A O 1
ATOM 745 N N . LEU A 1 93 ? 1.549 -2.047 7.556 1.00 83.75 93 LEU A N 1
ATOM 746 C CA . LEU A 1 93 ? 1.725 -2.245 8.988 1.00 83.75 93 LEU A CA 1
ATOM 747 C C . LEU A 1 93 ? 1.037 -1.146 9.813 1.00 83.75 93 LEU A C 1
ATOM 749 O O . LEU A 1 93 ? 0.337 -1.438 10.778 1.00 83.75 93 LEU A O 1
ATOM 753 N N . MET A 1 94 ? 1.210 0.126 9.447 1.00 85.75 94 MET A N 1
ATOM 754 C CA . MET A 1 94 ? 0.605 1.249 10.177 1.00 85.75 94 MET A CA 1
ATOM 755 C C . MET A 1 94 ? -0.923 1.185 10.152 1.00 85.75 94 MET A C 1
ATOM 757 O O . MET A 1 94 ? -1.565 1.473 11.165 1.00 85.75 94 MET A O 1
ATOM 761 N N . LYS A 1 95 ? -1.499 0.740 9.028 1.00 88.62 95 LYS A N 1
ATOM 762 C CA . LYS A 1 95 ? -2.925 0.427 8.906 1.00 88.62 95 LYS A CA 1
ATOM 763 C C . LYS A 1 95 ? -3.342 -0.650 9.913 1.00 88.62 95 LYS A C 1
ATOM 765 O O . LYS A 1 95 ? -4.333 -0.460 10.611 1.00 88.62 95 LYS A O 1
ATOM 770 N N . GLU A 1 96 ? -2.585 -1.742 10.042 1.00 84.88 96 GLU A N 1
ATOM 771 C CA . GLU A 1 96 ? -2.864 -2.800 11.031 1.00 84.88 96 GLU A CA 1
ATOM 772 C C . GLU A 1 96 ? -2.756 -2.298 12.479 1.00 84.88 96 GLU A C 1
ATOM 774 O O . GLU A 1 96 ? -3.575 -2.651 13.328 1.00 84.88 96 GLU A O 1
ATOM 779 N N . CYS A 1 97 ? -1.819 -1.389 12.752 1.00 83.19 97 CYS A N 1
ATOM 780 C CA . CYS A 1 97 ? -1.708 -0.695 14.035 1.00 83.19 97 CYS A CA 1
ATOM 781 C C . CYS A 1 97 ? -2.762 0.410 14.247 1.00 83.19 97 CYS A C 1
ATOM 783 O O . CYS A 1 97 ? -2.724 1.084 15.276 1.00 83.19 97 CYS A O 1
ATOM 785 N N . ARG A 1 98 ? -3.688 0.621 13.297 1.00 86.31 98 ARG A N 1
ATOM 786 C CA . ARG A 1 98 ? -4.699 1.700 13.285 1.00 86.31 98 ARG A CA 1
ATOM 787 C C . ARG A 1 98 ? -4.120 3.118 13.363 1.00 86.31 98 ARG A C 1
ATOM 789 O O . ARG A 1 98 ? -4.840 4.064 13.679 1.00 86.31 98 ARG A O 1
ATOM 796 N N . ASN A 1 99 ? -2.838 3.287 13.047 1.00 88.69 99 ASN A N 1
ATOM 797 C CA . ASN A 1 99 ? -2.212 4.595 12.907 1.00 88.69 99 ASN A CA 1
ATOM 798 C C . ASN A 1 99 ? -2.431 5.103 11.475 1.00 88.69 99 ASN A C 1
ATOM 800 O O . ASN A 1 99 ? -1.531 5.064 10.633 1.00 88.69 99 ASN A O 1
ATOM 804 N N . TYR A 1 100 ? -3.666 5.509 11.180 1.00 92.94 100 TYR A N 1
ATOM 805 C CA . TYR A 1 100 ? -4.074 5.822 9.812 1.00 92.94 100 TYR A CA 1
ATOM 806 C C . TYR A 1 100 ? -3.416 7.083 9.244 1.00 92.94 100 TYR A C 1
ATOM 808 O O . TYR A 1 100 ? -3.157 7.129 8.047 1.00 92.94 100 TYR A O 1
ATOM 816 N N . GLU A 1 101 ? -3.092 8.070 10.081 1.00 91.88 101 GLU A N 1
ATOM 817 C CA . GLU A 1 101 ? -2.420 9.302 9.649 1.00 91.88 101 GLU A CA 1
ATOM 818 C C . GLU A 1 101 ? -1.057 8.992 9.011 1.00 91.88 101 GLU A C 1
ATOM 820 O O . GLU A 1 101 ? -0.808 9.334 7.853 1.00 91.88 101 GLU A O 1
ATOM 825 N N . MET A 1 102 ? -0.218 8.231 9.720 1.00 90.75 102 MET A N 1
ATOM 826 C CA . MET A 1 102 ? 1.073 7.785 9.192 1.00 90.75 102 MET A CA 1
ATOM 827 C C . MET A 1 102 ? 0.907 6.806 8.023 1.00 90.75 102 MET A C 1
ATOM 829 O O . MET A 1 102 ? 1.665 6.863 7.052 1.00 90.75 102 MET A O 1
ATOM 833 N N . ALA A 1 103 ? -0.097 5.922 8.084 1.00 93.31 103 ALA A N 1
ATOM 834 C CA . ALA A 1 103 ? -0.362 4.968 7.012 1.00 93.31 103 ALA A CA 1
ATOM 835 C C . ALA A 1 103 ? -0.662 5.676 5.678 1.00 93.31 103 ALA A C 1
ATOM 837 O O . ALA A 1 103 ? -0.118 5.281 4.647 1.00 93.31 103 ALA A O 1
ATOM 838 N N . ILE A 1 104 ? -1.465 6.748 5.702 1.00 96.31 104 ILE A N 1
ATOM 839 C CA . ILE A 1 104 ? -1.782 7.573 4.525 1.00 96.31 104 ILE A CA 1
ATOM 840 C C . ILE A 1 104 ? -0.516 8.228 3.965 1.00 96.31 104 ILE A C 1
ATOM 842 O O . ILE A 1 104 ? -0.278 8.173 2.755 1.00 96.31 104 ILE A O 1
ATOM 846 N N . GLU A 1 105 ? 0.331 8.810 4.821 1.00 95.00 105 GLU A N 1
ATOM 847 C CA . GLU A 1 105 ? 1.575 9.455 4.380 1.00 95.00 105 GLU A CA 1
ATOM 848 C C . GLU A 1 105 ? 2.490 8.463 3.641 1.00 95.00 105 GLU A C 1
ATOM 850 O O . GLU A 1 105 ? 3.009 8.748 2.552 1.00 95.00 105 GLU A O 1
ATOM 855 N N . HIS A 1 106 ? 2.658 7.270 4.214 1.00 94.12 106 HIS A N 1
ATOM 856 C CA . HIS A 1 106 ? 3.462 6.208 3.625 1.00 94.12 106 HIS A CA 1
ATOM 857 C C . HIS A 1 106 ? 2.834 5.626 2.353 1.00 94.12 106 HIS A C 1
ATOM 859 O O . HIS A 1 106 ? 3.560 5.394 1.382 1.00 94.12 106 HIS A O 1
ATOM 865 N N . ALA A 1 107 ? 1.510 5.468 2.302 1.00 97.06 107 ALA A N 1
ATOM 866 C CA . ALA A 1 107 ? 0.805 4.990 1.116 1.00 97.06 107 ALA A CA 1
ATOM 867 C C . ALA A 1 107 ? 0.944 5.971 -0.058 1.00 97.06 107 ALA A C 1
ATOM 869 O O . ALA A 1 107 ? 1.360 5.573 -1.146 1.00 97.06 107 ALA A O 1
ATOM 870 N N . HIS A 1 108 ? 0.723 7.273 0.159 1.00 97.50 108 HIS A N 1
ATOM 871 C CA . HIS A 1 108 ? 0.943 8.286 -0.879 1.00 97.50 108 HIS A CA 1
ATOM 872 C C . HIS A 1 108 ? 2.396 8.335 -1.355 1.00 97.50 108 HIS A C 1
ATOM 874 O O . HIS A 1 108 ? 2.660 8.520 -2.545 1.00 97.50 108 HIS A O 1
ATOM 880 N N . ARG A 1 109 ? 3.361 8.167 -0.444 1.00 95.75 109 ARG A N 1
ATOM 881 C CA . ARG A 1 109 ? 4.775 8.079 -0.821 1.00 95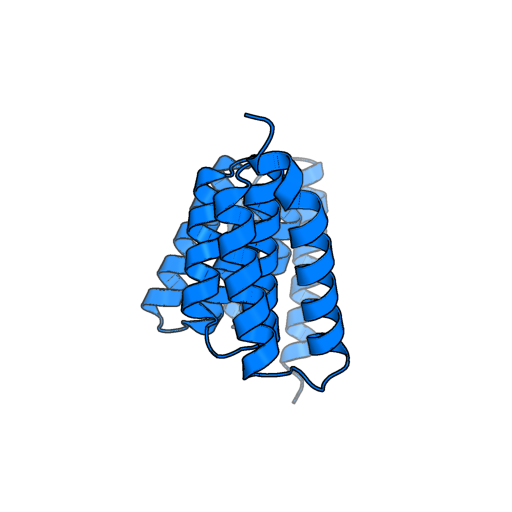.75 109 ARG A CA 1
ATOM 882 C C . ARG A 1 109 ? 5.043 6.856 -1.700 1.00 95.75 109 ARG A C 1
ATOM 884 O O . ARG A 1 109 ? 5.736 6.996 -2.705 1.00 95.75 109 ARG A O 1
ATOM 891 N N . ALA A 1 110 ? 4.484 5.698 -1.356 1.00 96.06 110 ALA A N 1
ATOM 892 C CA . ALA A 1 110 ? 4.597 4.483 -2.156 1.00 96.06 110 ALA A CA 1
ATOM 893 C C . ALA A 1 110 ? 3.996 4.667 -3.557 1.00 96.06 110 ALA A C 1
ATOM 895 O O . ALA A 1 110 ? 4.675 4.373 -4.536 1.00 96.06 110 ALA A O 1
ATOM 896 N N . ILE A 1 111 ? 2.789 5.237 -3.662 1.00 97.12 111 ILE A N 1
ATOM 897 C CA . ILE A 1 111 ? 2.118 5.533 -4.941 1.00 97.12 111 ILE A CA 1
ATOM 898 C C . ILE A 1 111 ? 3.029 6.367 -5.851 1.00 97.12 111 ILE A C 1
ATOM 900 O O . ILE A 1 111 ? 3.261 5.987 -6.996 1.00 97.12 111 ILE A O 1
ATOM 904 N N . ARG A 1 112 ? 3.612 7.458 -5.329 1.00 96.38 112 ARG A N 1
ATOM 905 C CA . ARG A 1 112 ? 4.510 8.333 -6.106 1.00 96.38 112 ARG A CA 1
ATOM 906 C C . ARG A 1 112 ? 5.799 7.644 -6.549 1.00 96.38 112 ARG A C 1
ATOM 908 O O . ARG A 1 112 ? 6.270 7.885 -7.651 1.00 96.38 112 ARG A O 1
ATOM 915 N N . LEU A 1 113 ? 6.412 6.843 -5.678 1.00 93.44 113 LEU A N 1
ATOM 916 C CA . LEU A 1 113 ? 7.721 6.231 -5.943 1.00 93.44 113 LEU A CA 1
ATOM 917 C C . LEU A 1 113 ? 7.642 4.959 -6.793 1.00 93.44 113 LEU A C 1
ATOM 919 O O . LEU A 1 113 ? 8.644 4.561 -7.383 1.00 93.44 113 LEU A O 1
ATOM 923 N N . LEU A 1 114 ? 6.478 4.313 -6.818 1.00 93.25 114 LEU A N 1
ATOM 924 C CA . LEU A 1 114 ? 6.216 3.093 -7.581 1.00 93.25 114 LEU A CA 1
ATOM 925 C C . LEU A 1 114 ? 5.465 3.374 -8.887 1.00 93.25 114 LEU A C 1
ATOM 927 O O . LEU A 1 114 ? 5.090 2.432 -9.583 1.00 93.25 114 LEU A O 1
ATOM 931 N N . ASP A 1 115 ? 5.239 4.648 -9.222 1.00 87.94 115 ASP A N 1
ATOM 932 C CA . ASP A 1 115 ? 4.646 5.030 -10.499 1.00 87.94 115 ASP A CA 1
ATOM 933 C C . ASP A 1 115 ? 5.484 4.467 -11.663 1.00 87.94 115 ASP A C 1
ATOM 935 O O . ASP A 1 115 ? 6.711 4.580 -11.692 1.00 87.94 115 ASP A O 1
ATOM 939 N N . GLY A 1 116 ? 4.817 3.769 -12.582 1.00 83.50 116 GLY A N 1
ATOM 940 C CA . GLY A 1 116 ? 5.438 2.992 -13.662 1.00 83.50 116 GLY A CA 1
ATOM 941 C C . GLY A 1 116 ? 5.484 1.469 -13.453 1.00 83.50 116 GLY A C 1
ATOM 942 O O . GLY A 1 116 ? 5.541 0.732 -14.439 1.00 83.50 116 GLY A O 1
ATOM 943 N N . GLU A 1 117 ? 5.376 0.954 -12.222 1.00 86.62 117 GLU A N 1
ATOM 944 C CA . GLU A 1 117 ? 5.254 -0.491 -11.968 1.00 86.62 117 GLU A CA 1
ATOM 945 C C . GLU A 1 117 ? 3.810 -0.878 -11.654 1.00 86.62 117 GLU A C 1
ATOM 947 O O . GLU A 1 117 ? 3.355 -0.795 -10.518 1.00 86.62 117 GLU A O 1
ATOM 952 N N . PHE A 1 118 ? 3.090 -1.375 -12.665 1.00 87.62 118 PHE A N 1
ATOM 953 C CA . PHE A 1 118 ? 1.654 -1.656 -12.565 1.00 87.62 118 PHE A CA 1
ATOM 954 C C . PHE A 1 118 ? 1.233 -2.398 -11.282 1.00 87.62 118 PHE A C 1
ATOM 956 O O . PHE A 1 118 ? 0.291 -1.979 -10.615 1.00 87.62 118 PHE A O 1
ATOM 963 N N . PHE A 1 119 ? 1.917 -3.490 -10.929 1.00 88.06 119 PHE A N 1
ATOM 964 C CA . PHE A 1 119 ? 1.519 -4.341 -9.803 1.00 88.06 119 PHE A CA 1
ATOM 965 C C . PHE A 1 119 ? 1.712 -3.667 -8.447 1.00 88.06 119 PHE A C 1
ATOM 967 O O . PHE A 1 119 ? 0.790 -3.635 -7.637 1.00 88.06 119 PHE A O 1
ATOM 974 N N . THR A 1 120 ? 2.904 -3.137 -8.198 1.00 87.44 120 THR A N 1
ATOM 975 C CA . THR A 1 120 ? 3.277 -2.545 -6.909 1.00 87.44 120 THR A CA 1
ATOM 976 C C . THR A 1 120 ? 2.598 -1.189 -6.716 1.00 87.44 120 THR A C 1
ATOM 978 O O . THR A 1 120 ? 2.157 -0.885 -5.610 1.00 87.44 120 THR A O 1
ATOM 981 N N . HIS A 1 121 ? 2.392 -0.430 -7.796 1.00 93.88 121 HIS A N 1
ATOM 982 C CA . HIS A 1 121 ? 1.578 0.784 -7.787 1.00 93.88 121 HIS A CA 1
ATOM 983 C C . HIS A 1 121 ? 0.106 0.488 -7.471 1.00 93.88 121 HIS A C 1
ATOM 985 O O . HIS A 1 121 ? -0.465 1.104 -6.574 1.00 93.88 121 HIS A O 1
ATOM 991 N N . SER A 1 122 ? -0.496 -0.509 -8.135 1.00 93.12 122 SER A N 1
ATOM 992 C CA . SER A 1 122 ? -1.886 -0.904 -7.855 1.00 93.12 122 SER A CA 1
ATOM 993 C C . SER A 1 122 ? -2.050 -1.381 -6.410 1.00 93.12 122 SER A C 1
ATOM 995 O O . SER A 1 122 ? -3.016 -1.015 -5.752 1.00 93.12 122 SER A O 1
ATOM 997 N N . GLN A 1 123 ? -1.084 -2.138 -5.874 1.00 94.25 123 GLN A N 1
ATOM 998 C CA . GLN A 1 123 ? -1.088 -2.531 -4.460 1.00 94.25 123 GLN A CA 1
ATOM 999 C C . GLN A 1 123 ? -1.032 -1.331 -3.507 1.00 94.25 123 GLN A C 1
ATOM 1001 O O . GLN A 1 123 ? -1.688 -1.357 -2.466 1.00 94.25 123 GLN A O 1
ATOM 1006 N N . ALA A 1 124 ? -0.273 -0.286 -3.841 1.00 96.38 124 ALA A N 1
ATOM 1007 C CA . ALA A 1 124 ? -0.221 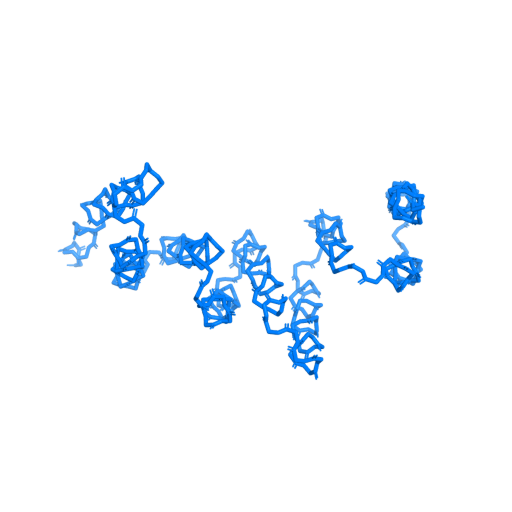0.929 -3.035 1.00 96.38 124 ALA A CA 1
ATOM 1008 C C . ALA A 1 124 ? -1.556 1.689 -3.046 1.00 96.38 124 ALA A C 1
ATOM 1010 O O . ALA A 1 124 ? -2.004 2.134 -1.989 1.00 96.38 124 ALA A O 1
ATOM 1011 N N . LEU A 1 125 ? -2.226 1.757 -4.200 1.00 97.31 125 LEU A N 1
ATOM 1012 C CA . LEU A 1 125 ? -3.571 2.327 -4.315 1.00 97.31 125 LEU A CA 1
ATOM 1013 C C . LEU A 1 125 ? -4.611 1.516 -3.525 1.00 97.31 125 LEU A C 1
ATOM 1015 O O . LEU A 1 125 ? -5.385 2.103 -2.776 1.00 97.31 125 LEU A O 1
ATOM 1019 N N . TYR A 1 126 ? -4.589 0.179 -3.599 1.00 96.62 126 TYR A N 1
ATOM 1020 C CA . TYR A 1 126 ? -5.464 -0.664 -2.769 1.00 96.62 126 TYR A CA 1
ATOM 1021 C C . TYR A 1 126 ? -5.214 -0.447 -1.275 1.00 96.62 126 TYR A C 1
ATOM 1023 O O . TYR A 1 126 ? -6.163 -0.308 -0.509 1.00 96.62 126 TYR A O 1
ATOM 1031 N N . CYS A 1 127 ? -3.948 -0.365 -0.854 1.00 96.31 127 CYS A N 1
ATOM 1032 C CA . CYS A 1 127 ? -3.617 -0.096 0.543 1.00 96.31 127 CYS A CA 1
ATOM 1033 C C . CYS A 1 127 ? -4.200 1.246 1.012 1.00 96.31 127 CYS A C 1
ATOM 1035 O O . CYS A 1 127 ? -4.740 1.319 2.114 1.00 96.31 127 CYS A O 1
ATOM 1037 N N . LEU A 1 128 ? -4.120 2.296 0.186 1.00 97.81 128 LEU A N 1
ATOM 1038 C CA . LEU A 1 128 ? -4.709 3.600 0.496 1.00 97.81 128 LEU A CA 1
ATOM 1039 C C . LEU A 1 128 ? -6.244 3.540 0.542 1.00 97.81 128 LEU A C 1
ATOM 1041 O O . LEU A 1 128 ? -6.849 4.064 1.478 1.00 97.81 128 LEU A O 1
ATOM 1045 N N . ALA A 1 129 ? -6.869 2.844 -0.410 1.00 97.06 129 ALA A N 1
ATOM 1046 C CA . ALA A 1 129 ? -8.313 2.633 -0.439 1.00 97.06 129 ALA A CA 1
ATOM 1047 C C . ALA A 1 129 ? -8.802 1.919 0.835 1.00 97.06 129 ALA A C 1
ATOM 1049 O O . ALA A 1 129 ? -9.746 2.368 1.481 1.00 97.06 129 ALA A O 1
ATOM 1050 N N . GLU A 1 130 ? -8.121 0.859 1.272 1.00 95.31 130 GLU A N 1
ATOM 1051 C CA . GLU A 1 130 ? -8.448 0.154 2.517 1.00 95.31 130 GLU A CA 1
ATOM 1052 C C . GLU A 1 130 ? -8.328 1.049 3.760 1.00 95.31 130 GLU A C 1
ATOM 1054 O O . GLU A 1 130 ? -9.134 0.933 4.690 1.00 95.31 130 GLU A O 1
ATOM 1059 N N . ILE A 1 131 ? -7.346 1.957 3.789 1.00 96.62 131 ILE A N 1
ATOM 1060 C CA . ILE A 1 131 ? -7.200 2.931 4.877 1.00 96.62 131 ILE A CA 1
ATOM 1061 C C . ILE A 1 131 ? -8.388 3.904 4.882 1.00 96.62 131 ILE A C 1
ATOM 1063 O O . ILE A 1 131 ? -9.039 4.053 5.918 1.00 96.62 131 ILE A O 1
ATOM 1067 N N . HIS A 1 132 ? -8.735 4.505 3.737 1.00 96.75 132 HIS A N 1
ATOM 1068 C CA . HIS A 1 132 ? -9.887 5.411 3.638 1.00 96.75 132 HIS A CA 1
ATOM 1069 C C . HIS A 1 132 ? -11.207 4.718 3.982 1.00 96.75 132 HIS A C 1
ATOM 1071 O O . HIS A 1 132 ? -12.031 5.286 4.702 1.00 96.75 132 HIS A O 1
ATOM 1077 N N . PHE A 1 133 ? -11.384 3.468 3.549 1.00 94.75 133 PHE A N 1
ATOM 1078 C CA . PHE A 1 133 ? -12.523 2.640 3.935 1.00 94.75 133 PHE A CA 1
ATOM 1079 C C . PHE A 1 133 ? -12.593 2.455 5.458 1.00 94.75 133 PHE A C 1
ATOM 1081 O O . PHE A 1 133 ? -13.639 2.685 6.065 1.00 94.75 133 PHE A O 1
ATOM 1088 N N . SER A 1 134 ? -11.468 2.117 6.099 1.00 94.25 134 SER A N 1
ATOM 1089 C CA . SER A 1 134 ? -11.387 1.923 7.555 1.00 94.25 134 SER A CA 1
ATOM 1090 C C . SER A 1 134 ? -11.705 3.197 8.347 1.00 94.25 134 SER A C 1
ATOM 1092 O O . SER A 1 134 ? -12.215 3.122 9.464 1.00 94.25 134 SER A O 1
ATOM 1094 N N . MET A 1 135 ? -11.442 4.368 7.763 1.00 94.81 135 MET A N 1
ATOM 1095 C CA . MET A 1 135 ? -11.764 5.680 8.332 1.00 94.81 135 MET A CA 1
ATOM 1096 C C . MET A 1 135 ? -13.155 6.203 7.938 1.00 94.81 135 MET A C 1
ATOM 1098 O O . MET A 1 135 ? -13.520 7.303 8.348 1.00 94.81 135 MET A O 1
ATOM 1102 N N . SER A 1 136 ? -13.936 5.454 7.147 1.00 94.56 136 SER A N 1
ATOM 1103 C CA . SER A 1 136 ? -15.212 5.913 6.563 1.00 94.56 136 SER A CA 1
ATOM 1104 C C . SER A 1 136 ? -15.090 7.209 5.741 1.00 94.56 136 SER A C 1
ATOM 1106 O O . SER A 1 136 ? -16.022 8.008 5.656 1.00 94.56 136 SER A O 1
ATOM 1108 N N . GLN A 1 137 ? -13.929 7.427 5.122 1.00 94.38 137 GLN A N 1
ATOM 1109 C CA . GLN A 1 137 ? -13.635 8.562 4.247 1.00 94.38 137 GLN A CA 1
ATOM 1110 C C . GLN A 1 137 ? -14.055 8.235 2.809 1.00 94.38 137 GLN A C 1
ATOM 1112 O O . GLN A 1 137 ? -13.229 7.950 1.944 1.00 94.38 137 GLN A O 1
ATOM 1117 N N . TRP A 1 138 ? -15.367 8.216 2.564 1.00 93.88 138 TRP A N 1
ATOM 1118 C CA . TRP A 1 138 ? -15.947 7.715 1.311 1.00 93.88 138 TRP A CA 1
ATOM 1119 C C . TRP A 1 138 ? -15.557 8.534 0.073 1.00 93.88 138 TRP A C 1
ATOM 1121 O O . TRP A 1 138 ? -15.342 7.960 -0.989 1.00 93.88 138 TRP A O 1
ATOM 1131 N N . GLU A 1 139 ? -15.430 9.857 0.201 1.00 93.81 139 GLU A N 1
ATOM 1132 C CA . GLU A 1 139 ? -15.029 10.739 -0.908 1.00 93.81 139 GLU A CA 1
ATOM 1133 C C . GLU A 1 139 ? -13.581 10.452 -1.345 1.00 93.81 139 GLU A C 1
ATOM 1135 O O . GLU A 1 139 ? -13.302 10.276 -2.529 1.00 93.81 139 GLU A O 1
ATOM 1140 N N . GLN A 1 140 ? -12.665 10.324 -0.381 1.00 95.69 140 GLN A N 1
ATOM 1141 C CA . GLN A 1 140 ? -11.258 10.002 -0.629 1.00 95.69 140 GLN A CA 1
ATOM 1142 C C . GLN A 1 140 ? -11.077 8.561 -1.124 1.00 95.69 140 GLN A C 1
ATOM 1144 O O . GLN A 1 140 ? -10.231 8.298 -1.982 1.00 95.69 140 GLN A O 1
ATOM 1149 N N . LEU A 1 141 ? -11.897 7.631 -0.623 1.00 96.38 141 LEU A N 1
ATOM 1150 C CA . LEU A 1 141 ? -11.958 6.265 -1.134 1.00 96.38 141 LEU A CA 1
ATOM 1151 C C . LEU A 1 141 ? -12.315 6.255 -2.624 1.00 96.38 141 LEU A C 1
ATOM 1153 O O . LEU A 1 141 ? -11.594 5.633 -3.398 1.00 96.38 141 LEU A O 1
ATOM 1157 N N . LEU A 1 142 ? -13.378 6.958 -3.034 1.00 95.38 142 LEU A N 1
ATOM 1158 C CA . LEU A 1 142 ? -13.775 7.019 -4.444 1.00 95.38 142 LEU A CA 1
ATOM 1159 C C . LEU A 1 142 ? -12.690 7.646 -5.323 1.00 95.38 142 LEU A C 1
ATOM 1161 O O . LEU A 1 142 ? -12.368 7.080 -6.362 1.00 95.38 142 LEU A O 1
ATOM 1165 N N . ALA A 1 143 ? -12.059 8.735 -4.876 1.00 96.31 143 ALA A N 1
ATOM 1166 C CA . ALA A 1 143 ? -10.937 9.329 -5.605 1.00 96.31 143 ALA A CA 1
ATOM 1167 C C . ALA A 1 143 ? -9.782 8.327 -5.803 1.00 96.31 143 ALA A C 1
ATOM 1169 O O . ALA A 1 143 ? -9.220 8.216 -6.890 1.00 96.31 143 ALA A O 1
ATOM 1170 N N . THR A 1 144 ? -9.471 7.533 -4.773 1.00 96.94 144 THR A N 1
ATOM 1171 C CA . THR A 1 144 ? -8.438 6.489 -4.867 1.00 96.94 144 THR A CA 1
ATOM 1172 C C . THR A 1 144 ? -8.851 5.363 -5.820 1.00 96.94 144 THR A C 1
ATOM 1174 O O . THR A 1 144 ? -8.019 4.835 -6.555 1.00 96.94 144 THR A O 1
ATOM 1177 N N . VAL A 1 145 ? -10.133 4.985 -5.827 1.00 96.44 145 VAL A N 1
ATOM 1178 C CA . VAL A 1 145 ? -10.687 3.978 -6.746 1.00 96.44 145 VAL A CA 1
ATOM 1179 C C . VAL A 1 145 ? -10.631 4.462 -8.196 1.00 96.44 145 VAL A C 1
ATOM 1181 O O . VAL A 1 145 ? -10.303 3.661 -9.074 1.00 96.44 145 VAL A O 1
ATOM 1184 N N . ASP A 1 146 ? -10.872 5.749 -8.450 1.00 96.25 146 ASP A N 1
ATOM 1185 C CA . ASP A 1 146 ? -10.738 6.356 -9.778 1.00 96.25 146 ASP A CA 1
ATOM 1186 C C . ASP A 1 146 ? -9.284 6.306 -10.277 1.00 96.25 146 ASP A C 1
ATOM 1188 O O . ASP A 1 146 ? -9.031 5.912 -11.420 1.00 96.25 146 ASP A O 1
ATOM 1192 N N . ASP A 1 147 ? -8.302 6.601 -9.420 1.00 95.94 147 ASP A N 1
ATOM 1193 C CA . ASP A 1 147 ? -6.877 6.452 -9.758 1.00 95.94 147 ASP A CA 1
ATOM 1194 C C . ASP A 1 147 ? -6.520 4.995 -10.108 1.00 95.94 147 ASP A C 1
ATOM 1196 O O . ASP A 1 147 ? -5.759 4.713 -11.046 1.00 95.94 147 ASP A O 1
ATOM 1200 N N . LEU A 1 148 ? -7.111 4.045 -9.381 1.00 94.94 148 LEU A N 1
ATOM 1201 C CA . LEU A 1 148 ? -6.947 2.606 -9.581 1.00 94.94 148 LEU A CA 1
ATOM 1202 C C . LEU A 1 148 ? -7.564 2.157 -10.917 1.00 94.94 148 LEU A C 1
ATOM 1204 O O . LEU A 1 148 ? -6.924 1.436 -11.693 1.00 94.94 148 LEU A O 1
ATOM 1208 N N . TRP A 1 149 ? -8.748 2.678 -11.247 1.00 95.25 149 TRP A N 1
ATOM 1209 C CA . TRP A 1 149 ? -9.402 2.491 -12.540 1.00 95.25 149 TRP A CA 1
ATOM 1210 C C . TRP A 1 149 ? -8.540 3.017 -13.688 1.00 95.25 149 TRP A C 1
ATOM 1212 O O . TRP A 1 149 ? -8.269 2.299 -14.655 1.00 95.25 149 TRP A O 1
ATOM 1222 N N . ILE A 1 150 ? -8.061 4.260 -13.578 1.00 94.19 150 ILE A N 1
ATOM 1223 C CA . ILE A 1 150 ? -7.202 4.902 -14.579 1.00 94.19 150 ILE A CA 1
ATOM 1224 C C . ILE A 1 150 ? -5.928 4.077 -14.792 1.00 94.19 150 ILE A C 1
ATOM 1226 O O . ILE A 1 150 ? -5.531 3.831 -15.936 1.00 94.19 150 ILE A O 1
ATOM 1230 N N . THR A 1 151 ? -5.309 3.602 -13.711 1.00 93.06 151 THR A N 1
ATOM 1231 C CA . THR A 1 151 ? -4.106 2.760 -13.753 1.00 93.06 151 THR A CA 1
ATOM 1232 C C . THR A 1 151 ? -4.356 1.450 -14.502 1.00 93.06 151 THR A C 1
ATOM 1234 O O . THR A 1 151 ? -3.563 1.075 -15.379 1.00 93.06 151 THR A O 1
ATOM 1237 N N . ALA A 1 152 ? -5.463 0.764 -14.198 1.00 92.56 152 ALA A N 1
ATOM 1238 C CA . ALA A 1 152 ? -5.872 -0.475 -14.858 1.00 92.56 152 ALA A CA 1
ATOM 1239 C C . ALA A 1 152 ? -6.181 -0.265 -16.343 1.00 92.56 152 ALA A C 1
ATOM 1241 O O . ALA A 1 152 ? -5.674 -1.016 -17.186 1.00 92.56 152 ALA A O 1
ATOM 1242 N N . MET A 1 153 ? -6.93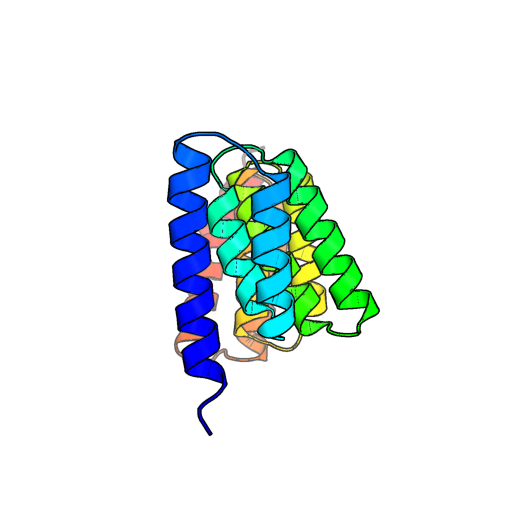5 0.785 -16.674 1.00 91.50 153 MET A N 1
ATOM 1243 C CA . MET A 1 153 ? -7.289 1.132 -18.049 1.00 91.50 153 MET A CA 1
ATOM 1244 C C . MET A 1 153 ? -6.061 1.441 -18.907 1.00 91.50 153 MET A C 1
ATOM 1246 O O . MET A 1 153 ? -5.935 0.899 -20.006 1.00 91.50 153 MET A O 1
ATOM 1250 N N . LYS A 1 154 ? -5.129 2.262 -18.402 1.00 90.31 154 LYS A N 1
ATOM 1251 C CA . LYS A 1 154 ? -3.924 2.674 -19.143 1.00 90.31 154 LYS A CA 1
ATOM 1252 C C . LYS A 1 154 ? -2.974 1.514 -19.424 1.00 90.31 154 LYS A C 1
ATOM 1254 O O . LYS A 1 154 ? -2.438 1.412 -20.522 1.00 90.31 154 LYS A O 1
ATOM 1259 N N . ASN A 1 155 ? -2.749 0.646 -18.440 1.00 85.00 155 ASN A N 1
ATOM 1260 C CA . ASN A 1 155 ? -1.656 -0.323 -18.522 1.00 85.00 155 ASN A CA 1
ATOM 1261 C C . ASN A 1 155 ? -2.108 -1.722 -18.951 1.00 85.00 155 ASN A C 1
ATOM 1263 O O . ASN A 1 155 ? -1.346 -2.442 -19.599 1.00 85.00 155 ASN A O 1
ATOM 1267 N N . ARG A 1 156 ? -3.297 -2.174 -18.526 1.00 85.19 156 ARG A N 1
ATOM 1268 C CA . ARG A 1 156 ? -3.611 -3.615 -18.487 1.00 85.19 156 ARG A CA 1
ATOM 1269 C C . ARG A 1 156 ? -5.089 -3.975 -18.705 1.00 85.19 156 ARG A C 1
ATOM 1271 O O . ARG A 1 156 ? -5.444 -5.123 -18.434 1.00 85.19 156 ARG A O 1
ATOM 1278 N N . ALA A 1 157 ? -5.918 -3.093 -19.272 1.00 79.31 157 ALA A N 1
ATOM 1279 C CA . ALA A 1 157 ? -7.378 -3.267 -19.415 1.00 79.31 157 ALA A CA 1
ATOM 1280 C C . ALA A 1 157 ? -7.836 -4.623 -19.994 1.00 79.31 157 ALA A C 1
ATOM 1282 O O . ALA A 1 157 ? -8.869 -5.165 -19.613 1.00 79.31 157 ALA A O 1
ATOM 1283 N N . ARG A 1 158 ? -7.064 -5.200 -20.927 1.00 84.88 158 ARG A N 1
ATOM 1284 C CA . ARG A 1 158 ? -7.404 -6.468 -21.605 1.00 84.88 158 ARG A CA 1
ATOM 1285 C C . ARG A 1 158 ? -6.867 -7.717 -20.908 1.00 84.88 158 ARG A C 1
ATOM 1287 O O . ARG A 1 158 ? -7.210 -8.832 -21.305 1.00 84.88 158 ARG A O 1
ATOM 1294 N N . THR A 1 159 ? -6.017 -7.557 -19.899 1.00 90.62 159 THR A N 1
ATOM 1295 C CA . THR A 1 159 ? -5.475 -8.687 -19.140 1.00 90.62 159 THR A CA 1
ATOM 1296 C C . THR A 1 159 ? -6.481 -9.180 -18.110 1.00 90.62 159 THR A C 1
ATOM 1298 O O . THR A 1 159 ? -7.351 -8.432 -17.673 1.00 90.62 159 THR A O 1
ATOM 1301 N N . PHE A 1 160 ? -6.352 -10.442 -17.698 1.00 88.69 160 PHE A N 1
ATOM 1302 C CA . PHE A 1 160 ? -7.180 -10.999 -16.628 1.00 88.69 160 PHE A CA 1
ATOM 1303 C C . PHE A 1 160 ? -7.093 -10.159 -15.345 1.00 88.69 160 PHE A C 1
ATOM 1305 O O . PHE A 1 160 ? -8.117 -9.798 -14.777 1.00 88.69 160 PHE A O 1
ATOM 1312 N N . ILE A 1 161 ? -5.876 -9.776 -14.952 1.00 86.62 161 ILE A N 1
ATOM 1313 C CA . ILE A 1 161 ? -5.627 -9.008 -13.728 1.00 86.62 161 ILE A CA 1
ATOM 1314 C C . ILE A 1 161 ? -6.232 -7.606 -13.826 1.00 86.62 161 ILE A C 1
ATOM 1316 O O . ILE A 1 161 ? -6.963 -7.201 -12.932 1.00 86.62 161 ILE A O 1
ATOM 1320 N N . GLY A 1 162 ? -5.995 -6.888 -14.931 1.00 89.06 162 GLY A N 1
ATOM 1321 C CA . GLY A 1 162 ? -6.587 -5.564 -15.134 1.00 89.06 162 GLY A CA 1
ATOM 1322 C C . GLY A 1 162 ? -8.117 -5.594 -15.136 1.00 89.06 162 GLY A C 1
ATOM 1323 O O . GLY A 1 162 ? -8.733 -4.729 -14.530 1.00 89.06 162 GLY A O 1
ATOM 1324 N N . ARG A 1 163 ? -8.743 -6.619 -15.733 1.00 91.75 163 ARG A N 1
ATOM 1325 C CA . ARG A 1 163 ? -10.206 -6.780 -15.680 1.00 91.75 163 ARG A CA 1
ATOM 1326 C C . ARG A 1 163 ? -10.731 -7.043 -14.272 1.00 91.75 163 ARG A C 1
ATOM 1328 O O . ARG A 1 163 ? -11.805 -6.552 -13.952 1.00 91.75 163 ARG A O 1
ATOM 1335 N N . ASN A 1 164 ? -10.019 -7.819 -13.456 1.00 92.56 164 ASN A N 1
ATOM 1336 C CA . ASN A 1 164 ? -10.427 -8.044 -12.068 1.00 92.56 164 ASN A CA 1
ATOM 1337 C C . ASN A 1 164 ? -10.360 -6.746 -11.267 1.00 92.56 164 ASN A C 1
ATOM 1339 O O . ASN A 1 164 ? -11.321 -6.417 -10.591 1.00 92.56 164 ASN A O 1
ATOM 1343 N N . ILE A 1 165 ? -9.290 -5.970 -11.445 1.00 92.75 165 ILE A N 1
ATOM 1344 C CA . ILE A 1 165 ? -9.153 -4.661 -10.808 1.00 92.75 165 ILE A CA 1
ATOM 1345 C C . ILE A 1 165 ? -10.305 -3.725 -11.201 1.00 92.75 165 ILE A C 1
ATOM 1347 O O . ILE A 1 165 ? -10.910 -3.104 -10.338 1.00 92.75 165 ILE A O 1
ATOM 1351 N N . LEU A 1 166 ? -10.659 -3.657 -12.490 1.00 94.81 166 LEU A N 1
ATOM 1352 C CA . LEU A 1 166 ? -11.788 -2.832 -12.939 1.00 94.81 166 LEU A CA 1
ATOM 1353 C C . LEU A 1 166 ? -13.110 -3.272 -12.299 1.00 94.81 166 LEU A C 1
ATOM 1355 O O . LEU A 1 166 ? -13.870 -2.424 -11.849 1.00 94.81 166 LEU A O 1
ATOM 1359 N N . LYS A 1 167 ? -13.361 -4.583 -12.191 1.00 94.19 167 LYS A N 1
ATOM 1360 C CA . LYS A 1 167 ? -14.545 -5.106 -11.490 1.00 94.19 167 LYS A CA 1
ATOM 1361 C C . LYS A 1 167 ? -14.546 -4.737 -10.010 1.00 94.19 167 LYS A C 1
ATOM 1363 O O . LYS A 1 167 ? -15.594 -4.362 -9.493 1.00 94.19 167 LYS A O 1
ATOM 1368 N N . ASP A 1 168 ? -13.399 -4.827 -9.339 1.00 94.19 168 ASP A N 1
ATOM 1369 C CA . ASP A 1 168 ? -13.277 -4.401 -7.944 1.00 94.19 168 ASP A CA 1
ATOM 1370 C C . ASP A 1 168 ? -13.630 -2.916 -7.813 1.00 94.19 168 ASP A C 1
ATOM 1372 O O . ASP A 1 168 ? -14.417 -2.556 -6.941 1.00 94.19 168 ASP A O 1
ATOM 1376 N N . CYS A 1 169 ? -13.128 -2.063 -8.714 1.00 94.38 169 CYS A N 1
ATOM 1377 C CA . CYS A 1 169 ? -13.482 -0.646 -8.750 1.00 94.38 169 CYS A CA 1
ATOM 1378 C C . CYS A 1 169 ? -14.996 -0.432 -8.930 1.00 94.38 169 CYS A C 1
ATOM 1380 O O . CYS A 1 169 ? -15.578 0.350 -8.182 1.00 94.38 169 CYS A O 1
ATOM 1382 N N . GLU A 1 170 ? -15.657 -1.139 -9.859 1.00 94.56 170 GLU A N 1
ATOM 1383 C CA . GLU A 1 170 ? -17.120 -1.047 -10.039 1.00 94.56 170 GLU A CA 1
ATOM 1384 C C . GLU A 1 170 ? -17.865 -1.414 -8.750 1.00 94.56 170 GLU A C 1
ATOM 1386 O O . GLU A 1 170 ? -18.734 -0.671 -8.292 1.00 94.56 170 GLU A O 1
ATOM 1391 N N . VAL A 1 171 ? -17.503 -2.545 -8.139 1.00 94.25 171 VAL A N 1
ATOM 1392 C CA . VAL A 1 171 ? -18.141 -3.039 -6.914 1.00 94.25 171 VAL A CA 1
ATOM 1393 C C . VAL A 1 171 ? -17.931 -2.064 -5.756 1.00 94.25 171 VAL A C 1
ATOM 1395 O O . VAL A 1 171 ? -18.897 -1.706 -5.081 1.00 94.25 171 VAL A O 1
ATOM 1398 N N . ILE A 1 172 ? -16.700 -1.596 -5.534 1.00 92.81 172 ILE A N 1
ATOM 1399 C CA . ILE A 1 172 ? -16.381 -0.661 -4.447 1.00 92.81 172 ILE A CA 1
ATOM 1400 C C . ILE A 1 172 ? -17.143 0.654 -4.637 1.00 92.81 172 ILE A C 1
ATOM 1402 O O . ILE A 1 172 ? -17.740 1.147 -3.675 1.00 92.81 172 ILE A O 1
ATOM 1406 N N . THR A 1 173 ? -17.189 1.196 -5.856 1.00 93.00 173 THR A N 1
ATOM 1407 C CA . THR A 1 173 ? -17.939 2.421 -6.159 1.00 93.00 173 THR A CA 1
ATOM 1408 C C . THR A 1 173 ? -19.425 2.246 -5.865 1.00 93.00 173 THR A C 1
ATOM 1410 O O . THR A 1 173 ? -20.005 3.051 -5.135 1.00 93.00 173 THR A O 1
ATOM 1413 N N . MET A 1 174 ? -20.038 1.156 -6.336 1.00 92.81 174 MET A N 1
ATOM 1414 C CA . MET A 1 174 ? -21.459 0.880 -6.098 1.00 92.81 174 MET A CA 1
ATOM 1415 C C . MET A 1 174 ? -21.801 0.726 -4.611 1.00 92.81 174 MET A C 1
ATOM 1417 O O . MET A 1 174 ? -22.853 1.190 -4.173 1.00 92.81 174 MET A O 1
ATOM 1421 N N . LEU A 1 175 ? -20.918 0.113 -3.819 1.00 89.62 175 LEU A N 1
ATOM 1422 C CA . LEU A 1 175 ? -21.113 -0.044 -2.374 1.00 89.62 175 LEU A CA 1
ATOM 1423 C C . LEU A 1 175 ? -20.877 1.258 -1.591 1.00 89.62 175 LEU A C 1
ATOM 1425 O O . LEU A 1 175 ? -21.473 1.450 -0.528 1.00 89.62 175 LEU A O 1
ATOM 1429 N N . SER A 1 176 ? -20.033 2.154 -2.108 1.00 89.19 176 SER A N 1
ATOM 1430 C CA . SER A 1 176 ? -19.633 3.394 -1.428 1.00 89.19 176 SER A CA 1
ATOM 1431 C C . SER A 1 176 ? -20.544 4.581 -1.755 1.00 89.19 176 SER A C 1
ATOM 1433 O O . SER A 1 176 ? -20.781 5.422 -0.891 1.00 89.19 176 SER A O 1
ATOM 1435 N N . LEU A 1 177 ? -21.117 4.643 -2.963 1.00 86.31 177 LEU A N 1
ATOM 1436 C CA . LEU A 1 177 ? -21.995 5.739 -3.404 1.00 86.31 177 LEU A CA 1
ATOM 1437 C C . LEU A 1 177 ? -23.183 6.020 -2.459 1.00 86.31 177 LEU A C 1
ATOM 1439 O O . LEU A 1 177 ? -23.414 7.192 -2.135 1.00 86.31 177 LEU A O 1
ATOM 1443 N N . PRO A 1 178 ? -23.918 5.010 -1.947 1.00 86.75 178 PRO A N 1
ATOM 1444 C CA . PRO A 1 178 ? -24.997 5.250 -0.991 1.00 86.75 178 PRO A CA 1
ATOM 1445 C C . PRO A 1 178 ? -24.500 5.850 0.328 1.00 86.75 178 PRO A C 1
ATOM 1447 O O . PRO A 1 178 ? -25.219 6.609 0.965 1.00 86.75 178 PRO A O 1
ATOM 1450 N N . LYS A 1 179 ? -23.264 5.547 0.746 1.00 84.75 179 LYS A N 1
ATOM 1451 C CA . LYS A 1 179 ? -22.692 6.031 2.014 1.00 84.75 179 LYS A CA 1
ATOM 1452 C C . LYS A 1 179 ? -22.370 7.525 1.996 1.00 84.75 179 LYS A C 1
ATOM 1454 O O . LYS A 1 179 ? -22.271 8.130 3.057 1.00 84.75 179 LYS A O 1
ATOM 1459 N N . ILE A 1 180 ? -22.243 8.116 0.810 1.00 77.81 180 ILE A N 1
ATOM 1460 C CA . ILE A 1 180 ? -22.006 9.555 0.630 1.00 77.81 180 ILE A CA 1
ATOM 1461 C C . ILE A 1 180 ? -23.309 10.350 0.767 1.00 77.81 180 ILE A C 1
ATOM 1463 O O . ILE A 1 180 ? -23.304 11.454 1.302 1.00 77.81 180 ILE A O 1
ATOM 1467 N N . HIS A 1 181 ? -24.429 9.777 0.319 1.00 65.62 181 HIS A N 1
ATOM 1468 C CA . HIS A 1 181 ? -25.722 10.462 0.233 1.00 65.62 181 HIS A CA 1
ATOM 1469 C C . HIS A 1 181 ? -26.571 10.368 1.511 1.00 65.62 181 HIS A C 1
ATOM 1471 O O . HIS A 1 181 ? -27.603 11.023 1.595 1.00 65.62 181 HIS A O 1
ATOM 1477 N N . VAL A 1 182 ? -26.157 9.574 2.504 1.00 58.88 182 VAL A N 1
ATOM 1478 C CA . VAL A 1 182 ? -26.869 9.392 3.789 1.00 58.88 182 VAL A CA 1
ATOM 1479 C C . VAL A 1 182 ? -26.272 10.298 4.885 1.00 58.88 182 VAL A C 1
ATOM 1481 O O . VAL A 1 182 ? -26.179 9.903 6.042 1.00 58.88 182 VAL A O 1
ATOM 1484 N N . ARG A 1 183 ? -25.822 11.507 4.526 1.00 49.44 183 ARG A N 1
ATOM 1485 C CA . ARG A 1 183 ? -25.468 12.541 5.515 1.00 49.44 183 ARG A CA 1
ATOM 1486 C C . ARG A 1 183 ? -26.714 13.231 6.054 1.00 49.44 183 ARG A C 1
ATOM 1488 O O . ARG A 1 183 ? -27.592 13.565 5.230 1.00 49.44 183 ARG A O 1
#

Foldseek 3Di:
DPPQVVLVVVLVVLLVVLLVVCVVPNDPVVSVVSLVVSCVVNVDPVSVVSVVVVVLPDDLVVVLVVLVVVLVVCVVVVVLLSSLVSLLSSLQSCVVVVVLVSSLVSLVSNLVSCPPPLPSNLSSLVSNLVSCVVVLVLVVNLVSLVVSLVSLVVPPCPHPVSVVSNVVSVVSCVVSVVSVVPD